Protein AF-A0A7W3NS45-F1 (afdb_monomer)

Organism: Streptomyces murinus (NCBI:txid33900)

Secondary structure (DSSP, 8-state):
--TT-PPPEEEETTEEEEEE-SSHHHHHHHHHHTT-TTS--------HHHHHHHHHHHH-S-EEEEESTTTT-EEE---BTTB-GGG-----S-TT---

Structure (mmCIF, N/CA/C/O backbone):
data_AF-A0A7W3NS45-F1
#
_entry.id   AF-A0A7W3NS45-F1
#
loop_
_atom_site.group_PDB
_atom_site.id
_atom_site.type_symbol
_atom_site.label_atom_id
_atom_site.label_alt_id
_atom_site.label_comp_id
_atom_site.label_asym_id
_atom_site.label_entity_id
_atom_site.label_seq_id
_atom_site.pdbx_PDB_ins_code
_atom_site.Cartn_x
_atom_site.Cartn_y
_atom_site.Cartn_z
_atom_site.occupancy
_atom_site.B_iso_or_equiv
_atom_site.auth_seq_id
_atom_site.auth_comp_id
_atom_site.auth_asym_id
_atom_site.auth_atom_id
_atom_site.pdbx_PDB_model_num
ATOM 1 N N . MET A 1 1 ? 10.982 -21.450 8.183 1.00 47.12 1 MET A N 1
ATOM 2 C CA . MET A 1 1 ? 9.986 -20.381 8.022 1.00 47.12 1 MET A CA 1
ATOM 3 C C . MET A 1 1 ? 8.740 -20.912 8.668 1.00 47.12 1 MET A C 1
ATOM 5 O O . MET A 1 1 ? 8.160 -21.850 8.135 1.00 47.12 1 MET A O 1
ATOM 9 N N . ASP A 1 2 ? 8.446 -20.430 9.866 1.00 40.19 2 ASP A N 1
ATOM 10 C CA . ASP A 1 2 ? 7.176 -20.708 10.515 1.00 40.19 2 ASP A CA 1
ATOM 11 C C . ASP A 1 2 ? 6.058 -20.100 9.665 1.00 40.19 2 ASP A C 1
ATOM 13 O O . ASP A 1 2 ? 6.215 -19.035 9.067 1.00 40.19 2 ASP A O 1
ATOM 17 N N . GLU A 1 3 ? 4.925 -20.786 9.597 1.00 42.50 3 GLU A N 1
ATOM 18 C CA . GLU A 1 3 ? 3.762 -20.463 8.755 1.00 42.50 3 GLU A CA 1
ATOM 19 C C . GLU A 1 3 ? 3.072 -19.126 9.134 1.00 42.50 3 GLU A C 1
ATOM 21 O O . GLU A 1 3 ? 2.055 -18.748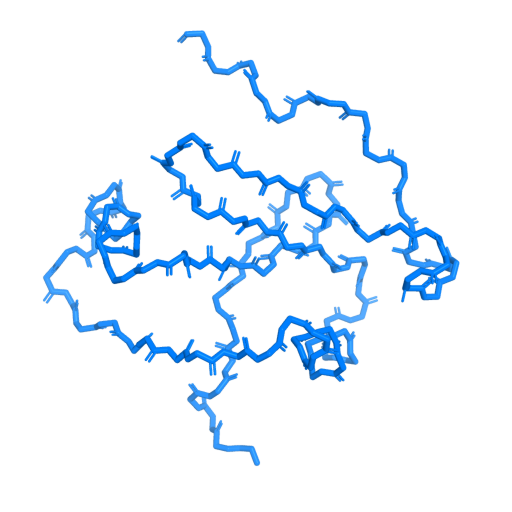 8.561 1.00 42.50 3 GLU A O 1
ATOM 26 N N . HIS A 1 4 ? 3.665 -18.378 10.074 1.00 48.66 4 HIS A N 1
ATOM 27 C CA . HIS A 1 4 ? 3.235 -17.080 10.595 1.00 48.66 4 HIS A CA 1
ATOM 28 C C . HIS A 1 4 ? 4.029 -15.870 10.054 1.00 48.66 4 HIS A C 1
ATOM 30 O O . HIS A 1 4 ? 3.675 -14.742 10.383 1.00 48.66 4 HIS A O 1
ATOM 36 N N . ASP A 1 5 ? 5.061 -16.070 9.224 1.00 63.06 5 ASP A N 1
ATOM 37 C CA . ASP A 1 5 ? 5.920 -14.991 8.683 1.00 63.06 5 ASP A CA 1
ATOM 38 C C . ASP A 1 5 ? 5.512 -14.517 7.270 1.00 63.06 5 ASP A C 1
ATOM 40 O O . ASP A 1 5 ? 6.296 -13.884 6.561 1.00 63.06 5 ASP A O 1
ATOM 44 N N . VAL A 1 6 ? 4.295 -14.834 6.813 1.00 70.12 6 VAL A N 1
ATOM 45 C CA . VAL A 1 6 ? 3.828 -14.381 5.495 1.00 70.12 6 VAL A CA 1
ATOM 46 C C . VAL A 1 6 ? 3.368 -12.919 5.568 1.00 70.12 6 VAL A C 1
ATOM 48 O O . VAL A 1 6 ? 2.470 -12.601 6.353 1.00 70.12 6 VAL A O 1
ATOM 51 N N . PRO A 1 7 ? 3.952 -12.003 4.770 1.00 80.31 7 PRO A N 1
ATOM 52 C CA . PRO A 1 7 ? 3.521 -10.614 4.763 1.00 80.31 7 PRO A CA 1
ATOM 53 C C . PRO A 1 7 ? 2.059 -10.489 4.337 1.00 80.31 7 PRO A C 1
ATOM 55 O O . PRO A 1 7 ? 1.578 -11.221 3.467 1.00 80.31 7 PRO A O 1
ATOM 58 N N . LEU A 1 8 ? 1.360 -9.513 4.913 1.00 87.50 8 LEU A N 1
ATOM 59 C CA . LEU A 1 8 ? 0.040 -9.136 4.432 1.00 87.50 8 LEU A CA 1
ATOM 60 C C . LEU A 1 8 ?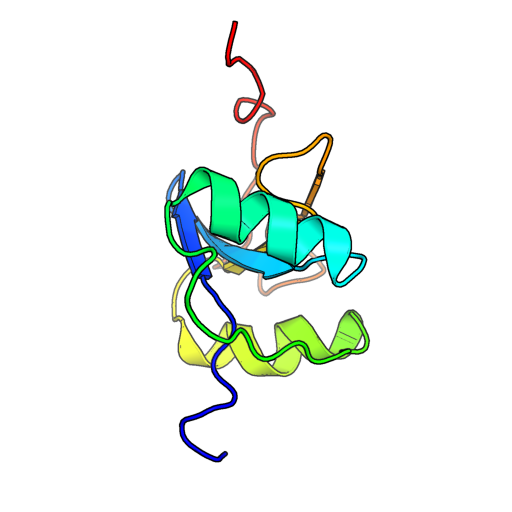 0.163 -8.614 2.998 1.00 87.50 8 LEU A C 1
ATOM 62 O O . LEU A 1 8 ? 0.971 -7.724 2.729 1.00 87.50 8 LEU A O 1
ATOM 66 N N . THR A 1 9 ? -0.636 -9.166 2.089 1.00 87.94 9 THR A N 1
ATOM 67 C CA . THR A 1 9 ? -0.586 -8.828 0.665 1.00 87.94 9 THR A CA 1
ATOM 68 C C . THR A 1 9 ? -1.969 -8.531 0.095 1.00 87.94 9 THR A C 1
ATOM 70 O O . THR A 1 9 ? -2.989 -8.945 0.652 1.00 87.94 9 THR A O 1
ATOM 73 N N 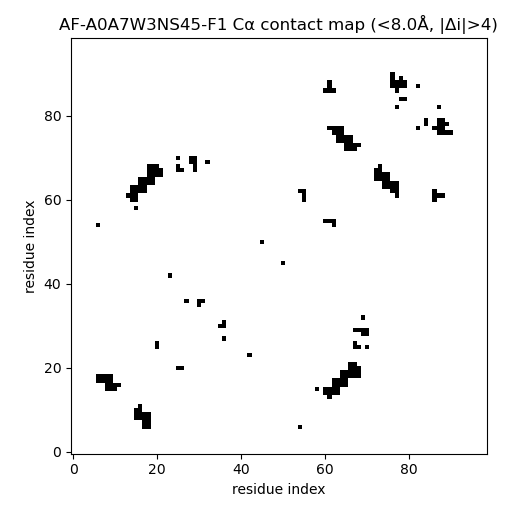. GLY A 1 10 ? -2.006 -7.809 -1.025 1.00 88.25 10 GLY A N 1
ATOM 74 C CA . GLY A 1 10 ? -3.206 -7.631 -1.838 1.00 88.25 10 GLY A CA 1
ATOM 75 C C . GLY A 1 10 ? -2.873 -7.387 -3.306 1.00 88.25 10 GLY A C 1
ATOM 76 O O . GLY A 1 10 ? -1.874 -6.747 -3.623 1.00 88.25 10 GLY A O 1
ATOM 77 N N . ASP A 1 11 ? -3.714 -7.884 -4.209 1.00 87.31 11 ASP A N 1
ATOM 78 C CA . ASP A 1 11 ? -3.517 -7.734 -5.651 1.00 87.31 11 ASP A CA 1
ATOM 79 C C . ASP A 1 11 ? -4.205 -6.474 -6.183 1.00 87.31 11 ASP A C 1
ATOM 81 O O . ASP A 1 11 ? -5.404 -6.264 -5.983 1.00 87.31 11 ASP A O 1
ATOM 85 N N . TYR A 1 12 ? -3.455 -5.640 -6.904 1.00 85.75 12 TYR A N 1
ATOM 86 C CA . TYR A 1 12 ? -4.004 -4.482 -7.605 1.00 85.75 12 TYR A CA 1
ATOM 87 C C . TYR A 1 12 ? -3.168 -4.1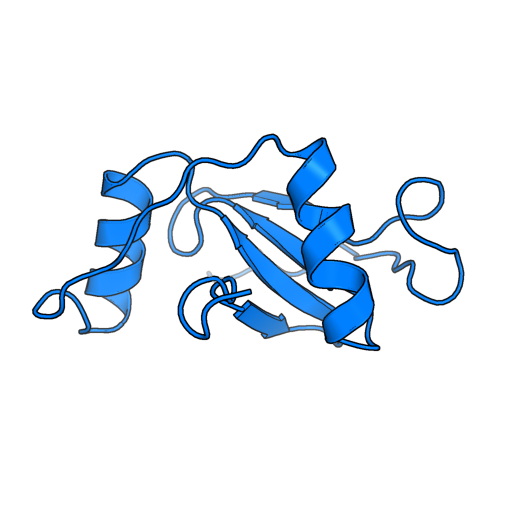24 -8.836 1.00 85.75 12 TYR A C 1
ATOM 89 O O . TYR A 1 12 ? -1.939 -4.112 -8.782 1.00 85.75 12 TYR A O 1
ATOM 97 N N . GLY A 1 13 ? -3.831 -3.825 -9.958 1.00 83.56 13 GLY A N 1
ATOM 98 C CA . GLY A 1 13 ? -3.151 -3.431 -11.198 1.00 83.56 13 GLY A CA 1
ATOM 99 C C . GLY A 1 13 ? -2.241 -4.516 -11.792 1.00 83.56 13 GLY A C 1
ATOM 100 O O . GLY A 1 13 ? -1.286 -4.192 -12.486 1.00 83.56 13 GLY A O 1
ATOM 101 N N . GLY A 1 14 ? -2.496 -5.797 -11.492 1.00 82.75 14 GLY A N 1
ATOM 102 C CA . GLY A 1 14 ? -1.643 -6.918 -11.916 1.00 82.75 14 GLY A CA 1
ATOM 103 C C . GLY A 1 14 ? -0.352 -7.083 -11.103 1.00 82.75 14 GLY A C 1
ATOM 104 O O . GLY A 1 14 ? 0.501 -7.886 -11.477 1.00 82.75 14 GLY A O 1
ATOM 105 N N . VAL A 1 15 ? -0.214 -6.340 -10.002 1.00 83.31 15 VAL A N 1
ATOM 106 C CA . VAL A 1 15 ? 0.915 -6.396 -9.068 1.00 83.31 15 VAL A CA 1
ATOM 107 C C . VAL A 1 15 ? 0.413 -6.929 -7.728 1.00 83.31 15 VAL A C 1
ATOM 109 O O . VAL A 1 15 ? -0.636 -6.502 -7.240 1.00 83.31 15 VAL A O 1
ATOM 112 N N . CYS A 1 16 ? 1.175 -7.837 -7.123 1.00 86.81 16 CYS A N 1
ATOM 113 C CA . CYS A 1 16 ? 0.981 -8.222 -5.731 1.00 86.81 16 CYS A CA 1
ATOM 114 C C . CYS A 1 16 ? 1.661 -7.181 -4.835 1.00 86.81 16 CYS A C 1
ATOM 116 O O . CYS A 1 16 ? 2.855 -6.911 -4.971 1.00 86.81 16 CYS A O 1
ATOM 118 N N . TRP A 1 17 ? 0.909 -6.562 -3.935 1.00 87.75 17 TRP A N 1
ATOM 119 C CA . TRP A 1 17 ? 1.403 -5.511 -3.054 1.00 87.75 17 TRP A CA 1
ATOM 120 C C . TRP A 1 17 ? 1.602 -6.048 -1.651 1.00 87.75 17 TRP A C 1
ATOM 122 O O . TRP A 1 17 ? 0.640 -6.456 -1.008 1.00 87.75 17 TRP A O 1
ATOM 132 N N . ILE A 1 18 ? 2.832 -5.988 -1.151 1.00 88.00 18 ILE A N 1
ATOM 133 C CA . ILE A 1 18 ? 3.130 -6.193 0.264 1.00 88.00 18 ILE A CA 1
ATOM 134 C C . ILE A 1 18 ? 2.707 -4.942 1.019 1.00 88.00 18 ILE A C 1
ATOM 136 O O . ILE A 1 18 ? 3.180 -3.841 0.725 1.00 88.00 18 ILE A O 1
ATOM 140 N N . PHE A 1 19 ? 1.836 -5.107 2.005 1.00 90.12 19 PHE A N 1
ATOM 141 C CA . PHE A 1 19 ? 1.403 -4.007 2.850 1.00 90.12 19 PHE A CA 1
ATOM 142 C C . PHE A 1 19 ? 2.420 -3.803 3.966 1.00 90.12 19 PHE A C 1
ATOM 144 O O . PHE A 1 19 ? 2.609 -4.658 4.832 1.00 90.12 19 PHE A O 1
ATOM 151 N N . ALA A 1 20 ? 3.085 -2.655 3.920 1.00 90.94 20 ALA A N 1
ATOM 152 C CA . ALA A 1 20 ? 3.974 -2.190 4.965 1.00 90.94 20 ALA A CA 1
ATOM 153 C C . ALA A 1 20 ? 3.284 -1.080 5.756 1.00 90.94 20 ALA A C 1
ATOM 155 O O . ALA A 1 20 ? 2.521 -0.283 5.209 1.00 90.94 20 ALA A O 1
ATOM 156 N N . PHE A 1 21 ? 3.594 -1.008 7.043 1.00 91.50 21 PHE A N 1
ATOM 157 C CA . PHE A 1 21 ? 3.107 0.043 7.922 1.00 91.50 21 PHE A CA 1
ATOM 158 C C . PHE A 1 21 ? 4.304 0.686 8.604 1.00 91.50 21 PHE A C 1
ATOM 160 O O . PHE A 1 21 ? 5.233 -0.012 9.010 1.00 91.50 21 PHE A O 1
ATOM 167 N N . SER A 1 22 ? 4.308 2.012 8.670 1.00 90.94 22 SER A N 1
ATOM 168 C CA . SER A 1 22 ? 5.372 2.784 9.313 1.00 90.94 22 SER A CA 1
ATOM 169 C C . SER A 1 22 ? 5.379 2.573 10.829 1.00 90.94 22 SER A C 1
ATOM 171 O O . SER A 1 22 ? 6.442 2.503 11.453 1.00 90.94 22 SER A O 1
ATOM 173 N N . ASP A 1 23 ? 4.192 2.408 11.408 1.00 91.06 23 ASP A N 1
ATOM 174 C CA . ASP A 1 23 ? 3.979 2.128 12.818 1.00 91.06 23 ASP A CA 1
ATOM 175 C C . ASP A 1 23 ? 2.687 1.323 13.071 1.00 91.06 23 ASP A C 1
ATOM 177 O O . ASP A 1 23 ? 1.870 1.067 12.181 1.00 91.06 23 ASP A O 1
ATOM 181 N N . GLU A 1 24 ? 2.499 0.918 14.326 1.00 92.00 24 GLU A N 1
ATOM 182 C CA . GLU A 1 24 ? 1.336 0.152 14.789 1.00 92.00 24 GLU A CA 1
ATOM 183 C C . GLU A 1 24 ? 0.020 0.939 14.658 1.00 92.00 24 GLU A C 1
ATOM 185 O O . GLU A 1 24 ? -1.042 0.345 14.483 1.00 92.00 24 GLU A O 1
ATOM 190 N N . THR A 1 25 ? 0.066 2.276 14.696 1.00 92.25 25 THR A N 1
ATOM 191 C CA . THR A 1 25 ? -1.121 3.128 14.527 1.00 92.25 25 THR A CA 1
ATOM 192 C C . THR A 1 25 ? -1.597 3.110 13.077 1.00 92.25 25 THR A C 1
ATOM 194 O O . THR A 1 25 ? -2.804 3.079 12.830 1.00 92.25 25 THR A O 1
ATOM 197 N N . ALA A 1 26 ? -0.678 3.105 12.108 1.00 92.88 26 ALA A N 1
ATOM 198 C CA . ALA A 1 26 ? -1.011 2.934 10.698 1.00 92.88 26 ALA A CA 1
ATOM 199 C C . ALA A 1 26 ? -1.666 1.565 10.436 1.00 92.88 26 ALA A C 1
ATOM 201 O O . ALA A 1 26 ? -2.726 1.511 9.805 1.00 92.88 26 ALA A O 1
ATOM 202 N N . LEU A 1 27 ? -1.119 0.486 11.010 1.00 92.38 27 LEU A N 1
ATOM 203 C CA . LEU A 1 27 ? -1.719 -0.854 10.948 1.00 92.38 27 LEU A CA 1
ATOM 204 C C . LEU A 1 27 ? -3.110 -0.901 11.599 1.00 92.38 27 LEU A C 1
ATOM 206 O O . LEU A 1 27 ? -4.052 -1.427 11.008 1.00 92.38 27 LEU A O 1
ATOM 210 N N . ALA A 1 28 ? -3.273 -0.318 12.789 1.00 92.06 28 ALA A N 1
ATOM 211 C CA . ALA A 1 28 ? -4.564 -0.273 13.474 1.00 92.06 28 ALA A CA 1
ATOM 212 C C . ALA A 1 28 ? -5.620 0.472 12.644 1.00 92.06 28 ALA A C 1
ATOM 214 O O . ALA A 1 28 ? -6.770 0.043 12.554 1.00 92.06 28 ALA A O 1
ATOM 215 N N . ARG A 1 29 ? -5.227 1.567 11.983 1.00 91.44 29 ARG A N 1
ATOM 216 C CA . ARG A 1 29 ? -6.116 2.341 11.110 1.00 91.44 29 ARG A CA 1
ATOM 217 C C . ARG A 1 29 ? -6.566 1.514 9.897 1.00 91.44 29 ARG A C 1
ATOM 219 O O . ARG A 1 29 ? -7.754 1.520 9.576 1.00 91.44 29 ARG A O 1
ATOM 226 N N . TYR A 1 30 ? -5.656 0.747 9.295 1.00 92.31 30 TYR A N 1
ATOM 227 C CA . TYR A 1 30 ? -5.981 -0.224 8.245 1.00 92.31 30 TYR A CA 1
ATOM 228 C C . TYR A 1 30 ? -6.942 -1.322 8.739 1.00 92.31 30 TYR A C 1
ATOM 230 O O . TYR A 1 30 ? -7.949 -1.600 8.087 1.00 92.31 30 TYR A O 1
ATOM 238 N N . ALA A 1 31 ? -6.682 -1.911 9.910 1.00 92.38 31 ALA A N 1
ATOM 239 C CA . ALA A 1 31 ? -7.526 -2.954 10.492 1.00 92.38 31 ALA A CA 1
ATOM 240 C C . ALA A 1 31 ? -8.953 -2.456 10.778 1.00 92.38 31 ALA A C 1
ATOM 242 O O . ALA A 1 31 ? -9.930 -3.119 10.427 1.00 92.38 31 ALA A O 1
ATOM 243 N N . LEU A 1 32 ? -9.085 -1.255 11.350 1.00 92.88 32 LEU A N 1
ATOM 244 C CA . LEU A 1 32 ? -10.379 -0.627 11.624 1.00 92.88 32 LEU A CA 1
ATOM 245 C C . LEU A 1 32 ? -11.174 -0.362 10.344 1.00 92.88 32 LEU A C 1
ATOM 247 O O . LEU A 1 32 ? -12.369 -0.651 10.304 1.00 92.88 32 LEU A O 1
ATOM 251 N N . ALA A 1 33 ? -10.521 0.122 9.283 1.00 90.56 33 ALA A N 1
ATOM 252 C CA . ALA A 1 33 ? -11.171 0.357 7.993 1.00 90.56 33 ALA A CA 1
ATOM 253 C C . ALA A 1 33 ? -11.758 -0.928 7.375 1.00 90.56 33 ALA A C 1
ATOM 255 O O . ALA A 1 33 ? -12.705 -0.861 6.594 1.00 90.56 33 ALA A O 1
ATOM 256 N N . ARG A 1 34 ? -11.228 -2.099 7.751 1.00 87.31 34 ARG A N 1
ATOM 257 C CA . ARG A 1 34 ? -11.710 -3.420 7.320 1.00 87.31 34 ARG A CA 1
ATOM 258 C C . ARG A 1 34 ? -12.741 -4.052 8.255 1.00 87.31 34 ARG A C 1
ATOM 260 O O . ARG A 1 34 ? -13.220 -5.143 7.963 1.00 87.31 34 ARG A O 1
ATOM 267 N N . GLY A 1 35 ? -13.071 -3.407 9.374 1.00 92.44 35 GLY A N 1
ATOM 268 C CA . GLY A 1 35 ? -13.889 -4.020 10.424 1.00 92.44 35 GLY A CA 1
ATOM 269 C C . GLY A 1 35 ? -13.165 -5.147 11.171 1.00 92.44 35 GLY A C 1
ATOM 270 O O . GLY A 1 35 ? -13.804 -5.991 11.785 1.00 92.44 35 GLY A O 1
ATOM 271 N N . GLU A 1 36 ? -11.833 -5.168 11.122 1.00 92.06 36 GLU A N 1
ATOM 272 C CA . GLU A 1 36 ? -10.971 -6.187 11.728 1.00 92.06 36 GLU A CA 1
ATOM 273 C C . GLU A 1 36 ? -10.209 -5.636 12.950 1.00 92.06 36 GLU A C 1
ATOM 275 O O . GLU A 1 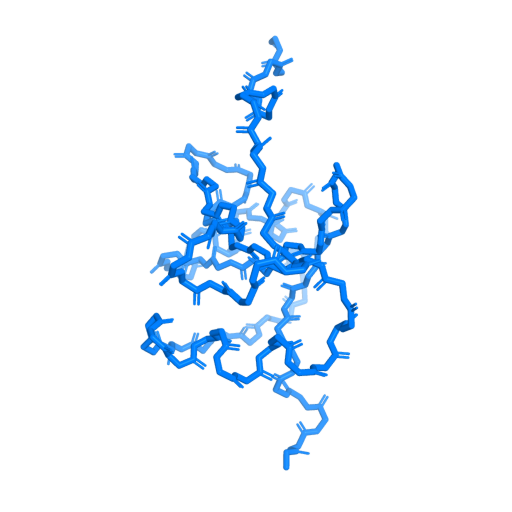36 ? -9.108 -6.084 13.268 1.00 92.06 36 GLU A O 1
ATOM 280 N N . GLY A 1 37 ? -10.775 -4.633 13.628 1.00 88.38 37 GLY A N 1
ATOM 281 C CA . GLY A 1 37 ? -10.169 -4.013 14.812 1.00 88.38 37 GLY A CA 1
ATOM 282 C C . GLY A 1 37 ? -10.182 -4.894 16.065 1.00 88.38 37 GLY A C 1
ATOM 283 O O . GLY A 1 37 ? -9.373 -4.680 16.959 1.00 88.38 37 GLY A O 1
ATOM 284 N N . ASP A 1 38 ? -11.068 -5.892 16.115 1.00 89.56 38 ASP A N 1
ATOM 285 C CA . ASP A 1 38 ? -11.252 -6.758 17.289 1.00 89.56 38 ASP A CA 1
ATOM 286 C C . ASP A 1 38 ? -10.299 -7.967 17.317 1.00 89.56 38 ASP A C 1
ATOM 288 O O . ASP A 1 38 ? -10.253 -8.698 18.308 1.00 89.56 38 ASP A O 1
ATOM 292 N N . ARG A 1 39 ? -9.540 -8.208 16.237 1.00 88.81 39 ARG A N 1
ATOM 293 C CA . ARG A 1 39 ? -8.521 -9.269 16.183 1.00 88.81 39 ARG A CA 1
ATOM 294 C C . ARG A 1 39 ? -7.138 -8.724 16.507 1.00 88.81 39 ARG A C 1
ATOM 296 O O . ARG A 1 39 ? -6.812 -7.577 16.212 1.00 88.81 39 ARG A O 1
ATOM 303 N N . GLU A 1 40 ? -6.292 -9.597 17.034 1.00 86.25 40 GLU A N 1
ATOM 304 C CA . GLU A 1 40 ? -4.874 -9.304 17.192 1.00 86.25 40 GLU A CA 1
ATOM 305 C C . GLU A 1 40 ? -4.168 -9.300 15.824 1.00 86.25 40 GLU A C 1
ATOM 307 O O . GLU A 1 40 ? -4.448 -10.124 14.942 1.00 86.25 40 GLU A O 1
ATOM 312 N N . TRP A 1 41 ? -3.251 -8.350 15.644 1.00 89.25 41 TRP A N 1
ATOM 313 C CA . TRP A 1 41 ? -2.407 -8.235 14.461 1.00 89.25 41 TRP A CA 1
ATOM 314 C C . TRP A 1 41 ? -0.942 -8.282 14.880 1.00 89.25 41 TRP A C 1
ATOM 316 O O . TRP A 1 41 ? -0.494 -7.467 15.684 1.00 89.25 41 TRP A O 1
ATOM 326 N N . ALA A 1 42 ? -0.184 -9.217 14.310 1.00 86.50 42 ALA A N 1
ATOM 327 C CA . ALA A 1 42 ? 1.257 -9.253 14.497 1.00 86.50 42 ALA A CA 1
ATOM 328 C C . ALA A 1 42 ? 1.910 -8.100 13.721 1.00 86.50 42 ALA A C 1
ATOM 330 O O . ALA A 1 42 ? 1.667 -7.935 12.525 1.00 86.50 42 ALA A O 1
ATOM 331 N N . TYR A 1 43 ? 2.758 -7.327 14.399 1.00 84.62 43 TYR A N 1
ATOM 332 C CA . TYR A 1 43 ? 3.581 -6.295 13.780 1.00 84.62 43 TYR A CA 1
ATOM 333 C C . TYR A 1 43 ? 5.055 -6.668 13.900 1.00 84.62 43 TYR A C 1
ATOM 335 O O . TYR A 1 43 ? 5.583 -6.877 14.994 1.00 84.62 43 TYR A O 1
ATOM 343 N N . GLN A 1 44 ? 5.730 -6.748 12.758 1.00 83.00 44 GLN A N 1
ATOM 344 C CA . GLN A 1 44 ? 7.153 -7.043 12.685 1.00 83.00 44 GLN A CA 1
ATOM 345 C C . GLN A 1 44 ? 7.878 -5.933 11.936 1.00 83.00 44 GLN A C 1
ATOM 347 O O . GLN A 1 44 ? 7.405 -5.421 10.924 1.00 83.00 44 GLN A O 1
ATOM 352 N N . ARG A 1 45 ? 9.078 -5.596 12.411 1.00 81.88 45 ARG A N 1
ATOM 353 C CA . ARG A 1 45 ? 9.938 -4.599 11.774 1.00 81.88 45 ARG A CA 1
ATOM 354 C C . ARG A 1 45 ? 10.989 -5.285 10.921 1.00 81.88 45 ARG A C 1
ATOM 356 O O . ARG A 1 45 ? 11.796 -6.060 11.427 1.00 81.88 45 ARG A O 1
ATOM 363 N N . TRP A 1 46 ? 10.993 -4.945 9.640 1.00 76.56 46 TRP A N 1
ATOM 364 C CA . TRP A 1 46 ? 11.914 -5.481 8.648 1.00 76.56 46 TRP A CA 1
ATOM 365 C C . TRP A 1 46 ? 12.806 -4.359 8.111 1.00 76.56 46 TRP A C 1
ATOM 367 O O . TRP A 1 46 ? 12.362 -3.225 7.932 1.00 76.56 46 TRP A O 1
ATOM 377 N N . LEU A 1 47 ? 14.076 -4.663 7.830 1.00 73.88 47 LEU A N 1
ATOM 378 C CA . LEU A 1 47 ? 14.915 -3.763 7.035 1.00 73.88 47 LEU A CA 1
ATOM 379 C C . LEU A 1 47 ? 14.409 -3.803 5.591 1.00 73.88 47 LEU A C 1
ATOM 381 O O . LEU A 1 47 ? 14.329 -4.887 5.019 1.00 73.88 47 LEU A O 1
ATOM 385 N N . GLY A 1 48 ? 14.116 -2.647 4.987 1.00 69.69 48 GLY A N 1
ATOM 386 C CA . GLY A 1 48 ? 13.486 -2.574 3.658 1.00 69.69 48 GLY A CA 1
ATOM 387 C C . GLY A 1 48 ? 14.194 -3.401 2.575 1.00 69.69 48 GLY A C 1
ATOM 388 O O . GLY A 1 48 ? 13.535 -4.076 1.793 1.00 69.69 48 GLY A O 1
ATOM 389 N N . ALA A 1 49 ? 15.532 -3.457 2.600 1.00 66.56 49 ALA A N 1
ATOM 390 C CA . ALA A 1 49 ? 16.319 -4.274 1.669 1.00 66.56 49 ALA A CA 1
ATOM 391 C C . ALA A 1 49 ? 16.036 -5.788 1.770 1.00 66.56 49 ALA A C 1
ATOM 393 O O . ALA A 1 49 ? 16.204 -6.507 0.795 1.00 66.56 49 ALA A O 1
ATOM 394 N N . ARG A 1 50 ? 15.602 -6.279 2.936 1.00 65.56 50 ARG A N 1
ATOM 395 C CA . ARG A 1 50 ? 15.323 -7.702 3.191 1.00 65.56 50 ARG A CA 1
ATOM 396 C C . ARG A 1 50 ? 13.885 -8.107 2.905 1.00 65.56 50 ARG A C 1
ATOM 398 O O . ARG A 1 50 ? 13.611 -9.297 2.798 1.00 65.56 50 ARG A O 1
ATOM 405 N N . LEU A 1 51 ? 12.982 -7.139 2.770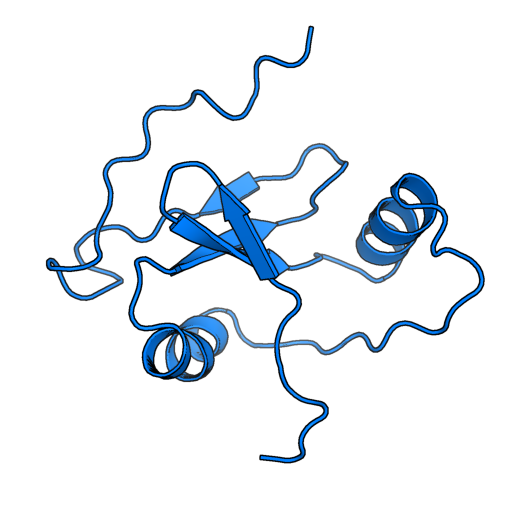 1.00 67.94 51 LEU A N 1
ATOM 406 C CA . LEU A 1 51 ? 11.573 -7.408 2.500 1.00 67.94 51 LEU A CA 1
ATOM 407 C C . LEU A 1 51 ? 11.392 -8.068 1.124 1.00 67.94 51 LEU A C 1
ATOM 409 O O . LEU A 1 51 ? 10.701 -9.077 0.999 1.00 67.94 51 LEU A O 1
ATOM 413 N N . LEU A 1 52 ? 12.073 -7.538 0.105 1.00 62.69 52 LEU A N 1
ATOM 414 C CA . LEU A 1 52 ? 12.004 -8.068 -1.258 1.00 62.69 52 LEU A CA 1
ATOM 415 C C . LEU A 1 52 ? 12.729 -9.414 -1.397 1.00 62.69 52 LEU A C 1
ATOM 417 O O . LEU A 1 52 ? 12.218 -10.302 -2.076 1.00 62.69 52 LEU A O 1
ATOM 421 N N . ASP A 1 53 ? 13.858 -9.599 -0.704 1.00 61.66 53 ASP A N 1
ATOM 422 C CA . ASP A 1 53 ? 14.621 -10.858 -0.711 1.00 61.66 53 ASP A CA 1
ATOM 423 C C . ASP A 1 53 ? 13.771 -12.068 -0.274 1.00 61.66 53 ASP A C 1
ATOM 425 O O . ASP A 1 53 ? 13.945 -13.169 -0.798 1.00 61.66 53 ASP A O 1
ATOM 429 N N . ALA A 1 54 ? 12.854 -11.873 0.681 1.00 58.28 54 ALA A N 1
ATOM 430 C CA . ALA A 1 54 ? 12.016 -12.939 1.229 1.00 58.28 54 ALA A CA 1
ATOM 431 C C . ALA A 1 54 ? 10.695 -13.129 0.465 1.00 58.28 54 ALA A C 1
ATOM 433 O O . ALA A 1 54 ? 10.250 -14.261 0.276 1.00 58.28 54 ALA A O 1
ATOM 434 N N . ALA A 1 55 ? 10.067 -12.039 0.017 1.00 59.25 55 ALA A N 1
ATOM 435 C CA . ALA A 1 55 ? 8.719 -12.084 -0.543 1.00 59.25 55 ALA A CA 1
ATOM 436 C C . ALA A 1 55 ? 8.688 -12.345 -2.060 1.00 59.25 55 ALA A C 1
ATOM 438 O O . ALA A 1 55 ? 7.809 -13.053 -2.548 1.00 59.25 55 ALA A O 1
ATOM 439 N N . VAL A 1 56 ? 9.656 -11.827 -2.823 1.00 57.88 56 VAL A N 1
ATOM 440 C CA . VAL A 1 56 ? 9.676 -11.951 -4.295 1.00 57.88 56 VAL A CA 1
ATOM 441 C C . VAL A 1 56 ? 9.748 -13.410 -4.785 1.00 57.88 56 VAL A C 1
ATOM 443 O O . VAL A 1 56 ? 9.037 -13.740 -5.738 1.00 57.88 56 VAL A O 1
ATOM 446 N N . PRO A 1 57 ? 10.534 -14.319 -4.170 1.00 55.81 57 PRO A N 1
ATOM 447 C CA . PRO A 1 57 ? 10.602 -15.709 -4.627 1.00 55.81 57 PRO A CA 1
ATOM 448 C C . PRO A 1 57 ? 9.285 -16.482 -4.479 1.00 55.81 57 PRO A C 1
ATOM 450 O O . PRO A 1 57 ? 9.049 -17.417 -5.241 1.00 55.81 57 PRO A O 1
ATOM 453 N N . ALA A 1 58 ? 8.434 -16.110 -3.517 1.00 56.72 58 ALA A N 1
ATOM 454 C CA . ALA A 1 58 ? 7.226 -16.859 -3.174 1.00 56.72 58 ALA A CA 1
ATOM 455 C C . ALA A 1 58 ? 6.025 -16.548 -4.084 1.00 56.72 58 ALA A C 1
ATOM 457 O O . ALA A 1 58 ? 5.146 -17.389 -4.247 1.00 56.72 58 ALA A O 1
ATOM 458 N N . VAL A 1 59 ? 5.982 -15.351 -4.678 1.00 58.25 59 VAL A N 1
ATOM 459 C CA . VAL A 1 59 ? 4.755 -14.813 -5.292 1.00 58.25 59 VAL A CA 1
ATOM 460 C C . VAL A 1 59 ? 4.682 -15.070 -6.804 1.00 58.25 59 VAL A C 1
ATOM 462 O O . VAL A 1 59 ? 3.598 -15.086 -7.376 1.00 58.25 59 VAL A O 1
ATOM 465 N N . GLY A 1 60 ? 5.813 -15.299 -7.483 1.00 59.69 60 GLY A N 1
ATOM 466 C CA . GLY A 1 60 ? 5.849 -15.621 -8.923 1.00 59.69 60 GLY A CA 1
ATOM 467 C C . GLY A 1 60 ? 5.361 -14.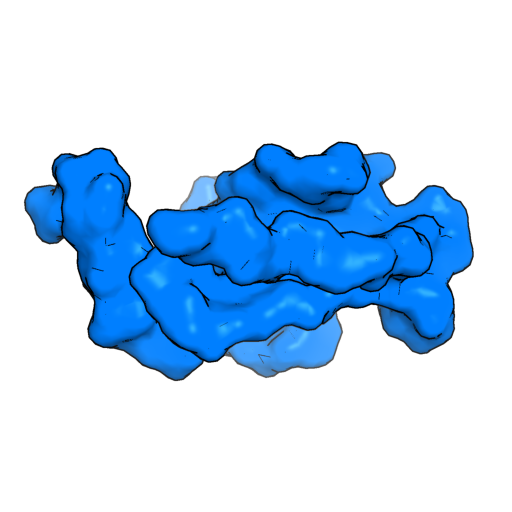509 -9.873 1.00 59.69 60 GLY A C 1
ATOM 468 O O . GLY A 1 60 ? 5.516 -14.643 -11.086 1.00 59.69 60 GLY A O 1
ATOM 469 N N . ALA A 1 61 ? 4.836 -13.407 -9.335 1.00 66.00 61 ALA A N 1
ATOM 470 C CA . ALA A 1 61 ? 4.319 -12.230 -10.025 1.00 66.00 61 ALA A CA 1
ATOM 471 C C . ALA A 1 61 ? 5.124 -10.966 -9.641 1.00 66.00 61 ALA A C 1
ATOM 473 O O . ALA A 1 61 ? 5.882 -11.001 -8.665 1.00 66.00 61 ALA A O 1
ATOM 474 N N . PRO A 1 62 ? 4.983 -9.847 -10.382 1.00 74.88 62 PRO A N 1
ATOM 475 C CA . PRO A 1 62 ? 5.481 -8.541 -9.952 1.00 74.88 62 PRO A CA 1
ATOM 476 C C . PRO A 1 62 ? 5.031 -8.218 -8.526 1.00 74.88 62 PRO A C 1
ATOM 478 O O . PRO A 1 62 ? 3.835 -8.246 -8.239 1.00 74.88 62 PRO A O 1
ATOM 481 N N . CYS A 1 63 ? 5.989 -7.934 -7.640 1.00 82.44 63 CYS A N 1
ATOM 482 C CA . CYS A 1 63 ? 5.729 -7.685 -6.225 1.00 82.44 63 CYS A CA 1
ATOM 483 C C . CYS A 1 63 ? 6.220 -6.289 -5.811 1.00 82.44 63 CYS A C 1
ATOM 485 O O . CYS A 1 63 ? 7.417 -6.006 -5.898 1.00 82.44 63 CYS A O 1
ATOM 487 N N . GLY A 1 64 ? 5.291 -5.413 -5.423 1.00 86.25 64 GLY A N 1
ATOM 488 C CA . GLY A 1 64 ? 5.548 -4.043 -4.966 1.00 86.25 64 GLY A CA 1
ATOM 489 C C . GLY A 1 64 ? 5.296 -3.872 -3.471 1.00 86.25 64 GLY A C 1
ATOM 490 O O . GLY A 1 64 ? 4.792 -4.776 -2.808 1.00 86.25 64 GLY A O 1
ATOM 491 N N . VAL A 1 65 ? 5.610 -2.694 -2.930 1.00 88.12 65 VAL A N 1
ATOM 492 C CA . VAL A 1 65 ? 5.304 -2.345 -1.532 1.00 88.12 65 VAL A CA 1
ATOM 493 C C . VAL A 1 65 ? 4.299 -1.203 -1.495 1.00 88.12 65 VAL A C 1
ATOM 495 O O . VAL A 1 65 ? 4.523 -0.160 -2.104 1.00 88.12 65 VAL A O 1
ATOM 498 N N . ALA A 1 66 ? 3.201 -1.390 -0.767 1.00 91.56 66 ALA A N 1
ATOM 499 C CA . ALA A 1 66 ? 2.248 -0.336 -0.451 1.00 91.56 66 ALA A CA 1
ATOM 500 C C . ALA A 1 66 ? 2.409 0.042 1.025 1.00 91.56 66 ALA A C 1
ATOM 502 O O . ALA A 1 66 ? 2.134 -0.763 1.914 1.00 91.56 66 ALA A O 1
ATOM 503 N N . LEU A 1 67 ? 2.903 1.250 1.280 1.00 91.62 67 LEU A N 1
ATOM 504 C CA . LEU A 1 67 ? 3.147 1.770 2.621 1.00 91.62 67 LEU A CA 1
ATOM 505 C C . LEU A 1 67 ? 1.923 2.535 3.123 1.00 91.62 67 LEU A C 1
ATOM 507 O O . LEU A 1 67 ? 1.416 3.392 2.405 1.00 91.62 67 LEU A O 1
ATOM 511 N N . ASP A 1 68 ? 1.505 2.265 4.360 1.00 92.19 68 ASP A N 1
ATOM 512 C CA . ASP A 1 68 ? 0.433 2.971 5.075 1.00 92.19 68 ASP A CA 1
ATOM 513 C C . ASP A 1 68 ? -0.898 3.002 4.300 1.00 92.19 68 ASP A C 1
ATOM 515 O O . ASP A 1 68 ? -1.548 4.040 4.134 1.00 92.19 68 ASP A O 1
ATOM 519 N N . VAL A 1 69 ? -1.314 1.822 3.824 1.00 89.88 69 VAL A N 1
ATOM 520 C CA . VAL A 1 69 ? -2.593 1.615 3.125 1.00 89.88 69 VAL A CA 1
ATOM 521 C C . VAL A 1 69 ? -3.764 2.085 3.996 1.00 89.88 69 VAL A C 1
ATOM 523 O O . VAL A 1 69 ? -3.865 1.733 5.169 1.00 89.88 69 VAL A O 1
ATOM 526 N N . GLY A 1 70 ? -4.676 2.866 3.408 1.00 81.12 70 GLY A N 1
ATOM 527 C CA . GLY A 1 70 ? -5.795 3.486 4.130 1.00 81.12 70 GLY A CA 1
ATOM 528 C C . GLY A 1 70 ? -5.460 4.842 4.770 1.00 81.12 70 GLY A C 1
ATOM 529 O O . GLY A 1 70 ? -6.302 5.410 5.463 1.00 81.12 70 GLY A O 1
ATOM 530 N N . GLY A 1 71 ? -4.255 5.370 4.535 1.00 81.62 71 GLY A N 1
ATOM 531 C CA . GLY A 1 71 ? -3.825 6.718 4.913 1.00 81.62 71 GLY A CA 1
ATOM 532 C C . GLY A 1 71 ? -3.167 7.478 3.748 1.00 81.62 71 GLY A C 1
ATOM 533 O O . GLY A 1 71 ? -3.338 7.090 2.592 1.00 81.62 71 GLY A O 1
ATOM 534 N N . PRO A 1 72 ? -2.397 8.551 4.024 1.00 83.06 72 PRO A N 1
ATOM 535 C CA . PRO A 1 72 ? -1.635 9.315 3.024 1.00 83.06 72 PRO A CA 1
ATOM 536 C C . PRO A 1 72 ? -0.364 8.569 2.563 1.00 83.06 72 PRO A C 1
ATOM 538 O O . PRO A 1 72 ? 0.707 9.160 2.450 1.00 83.06 72 PRO A O 1
ATOM 541 N N . GLY A 1 73 ? -0.481 7.254 2.387 1.00 87.94 73 GLY A N 1
ATOM 542 C CA . GLY A 1 73 ? 0.609 6.329 2.121 1.00 87.94 73 GLY A CA 1
ATOM 543 C C . GLY A 1 73 ? 1.293 6.517 0.767 1.00 87.94 73 GLY A C 1
ATOM 544 O O . GLY A 1 73 ? 1.007 7.447 0.014 1.00 87.94 73 GLY A O 1
ATOM 545 N N . ALA A 1 74 ? 2.204 5.600 0.444 1.00 90.50 74 ALA A N 1
ATOM 546 C CA . ALA A 1 74 ? 2.977 5.630 -0.796 1.00 90.50 74 ALA A CA 1
ATOM 547 C C . ALA A 1 74 ? 3.066 4.244 -1.437 1.00 90.50 74 ALA A C 1
ATOM 549 O O . ALA A 1 74 ? 3.066 3.223 -0.748 1.00 90.50 74 ALA A O 1
ATOM 550 N N . LEU A 1 75 ? 3.188 4.218 -2.764 1.00 89.00 75 LEU A N 1
ATOM 551 C CA . LEU A 1 75 ? 3.441 2.999 -3.522 1.00 89.00 75 LEU A CA 1
ATOM 552 C C . LEU A 1 75 ? 4.885 2.965 -4.008 1.00 89.00 75 LEU A C 1
ATOM 554 O O . LEU A 1 75 ? 5.394 3.930 -4.573 1.00 89.00 75 LEU A O 1
ATOM 558 N N . PHE A 1 76 ? 5.510 1.810 -3.837 1.00 87.69 76 PHE A N 1
ATOM 559 C CA . PHE A 1 76 ? 6.827 1.487 -4.360 1.00 87.69 76 PHE A CA 1
ATOM 560 C C . PHE A 1 76 ? 6.658 0.323 -5.337 1.00 87.69 76 PHE A C 1
ATOM 562 O O . PHE A 1 76 ? 6.697 -0.842 -4.922 1.00 87.69 76 PHE A O 1
ATOM 569 N N . PRO A 1 77 ? 6.374 0.615 -6.618 1.00 86.25 77 PRO A N 1
ATOM 570 C CA . PRO A 1 77 ? 6.187 -0.430 -7.607 1.00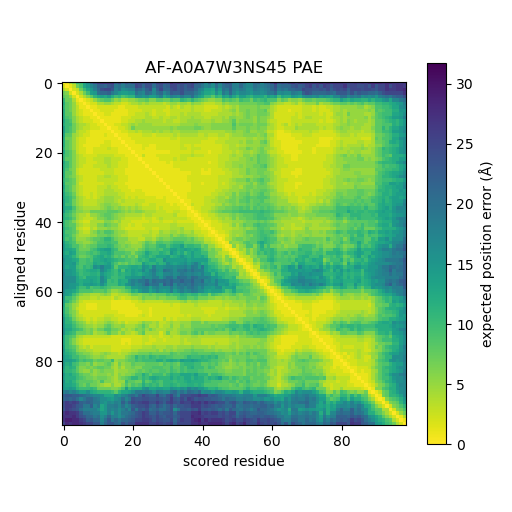 86.25 77 PRO A CA 1
ATOM 571 C C . PRO A 1 77 ? 7.482 -1.227 -7.827 1.00 86.25 77 PRO A C 1
ATOM 573 O O . PRO A 1 77 ? 8.579 -0.706 -7.602 1.00 86.25 77 PRO A O 1
ATOM 576 N N . PRO A 1 78 ? 7.382 -2.486 -8.285 1.00 82.06 78 PRO A N 1
ATOM 577 C CA . PRO A 1 78 ? 8.551 -3.240 -8.707 1.00 82.06 78 PRO A CA 1
ATOM 578 C C . PRO A 1 78 ? 9.162 -2.570 -9.942 1.00 82.06 78 PRO A C 1
ATOM 580 O O . PRO A 1 78 ? 8.628 -2.698 -11.035 1.00 82.06 78 PRO A O 1
ATOM 583 N N . VAL A 1 79 ? 10.269 -1.846 -9.787 1.00 82.19 79 VAL A N 1
ATOM 584 C CA . VAL A 1 79 ? 10.935 -1.135 -10.895 1.00 82.19 79 VAL A CA 1
ATOM 585 C C . VAL A 1 79 ? 12.213 -1.836 -11.349 1.00 82.19 79 VAL A C 1
ATOM 587 O O . VAL A 1 79 ? 12.896 -2.511 -10.566 1.00 82.19 79 VAL A O 1
ATOM 590 N N . ALA A 1 80 ? 12.559 -1.645 -12.623 1.00 77.69 80 ALA A N 1
ATOM 591 C CA . ALA A 1 80 ? 13.798 -2.157 -13.197 1.00 77.69 80 ALA A CA 1
ATOM 592 C C . ALA A 1 80 ? 15.022 -1.632 -12.423 1.00 77.69 80 ALA A C 1
ATOM 594 O O . ALA A 1 80 ? 15.048 -0.490 -11.961 1.00 77.69 80 ALA A O 1
ATOM 595 N N . GLY A 1 81 ? 16.034 -2.485 -12.249 1.00 74.88 81 GLY A N 1
ATOM 596 C CA . GLY A 1 81 ? 17.230 -2.182 -11.450 1.00 74.88 81 GLY A CA 1
ATOM 597 C C . GLY A 1 81 ? 17.090 -2.432 -9.940 1.00 74.88 81 GLY A C 1
ATOM 598 O O . GLY A 1 81 ? 18.109 -2.472 -9.253 1.00 74.88 81 GLY A O 1
ATOM 599 N N . ILE A 1 82 ? 15.870 -2.660 -9.432 1.00 75.50 82 ILE A N 1
ATOM 600 C CA . ILE A 1 82 ? 15.607 -3.145 -8.063 1.00 75.50 82 ILE A CA 1
ATOM 601 C C . ILE A 1 82 ? 15.118 -4.595 -8.092 1.00 75.50 82 ILE A C 1
ATOM 603 O O . ILE A 1 82 ? 15.608 -5.430 -7.333 1.00 75.50 82 ILE A O 1
ATOM 607 N N . VAL A 1 83 ? 14.182 -4.906 -8.992 1.00 72.94 83 VAL A N 1
ATOM 608 C CA . VAL A 1 83 ? 13.700 -6.272 -9.246 1.00 72.94 83 VAL A CA 1
ATOM 609 C C . VAL A 1 83 ? 14.177 -6.774 -10.616 1.00 72.94 83 VAL A C 1
ATOM 611 O O . VAL A 1 83 ? 14.561 -5.958 -11.457 1.00 72.94 83 VAL A O 1
ATOM 614 N N . PRO A 1 84 ? 14.156 -8.098 -10.885 1.00 72.81 84 PRO A N 1
ATOM 615 C CA . PRO A 1 84 ? 14.451 -8.615 -12.219 1.00 72.81 84 PRO A CA 1
ATOM 616 C C . PRO A 1 84 ? 13.526 -8.013 -13.284 1.00 72.81 84 PRO A C 1
ATOM 618 O O . PRO A 1 84 ? 12.314 -7.978 -13.086 1.00 72.81 84 PRO A O 1
ATOM 621 N N . ASP A 1 85 ? 14.074 -7.642 -14.442 1.00 75.19 85 ASP A N 1
ATOM 622 C CA . ASP A 1 85 ? 13.345 -6.919 -15.502 1.00 75.19 85 ASP A CA 1
ATOM 623 C C . ASP A 1 85 ? 12.024 -7.584 -15.916 1.00 75.19 85 ASP A C 1
ATOM 625 O O . ASP A 1 85 ? 11.030 -6.912 -16.162 1.00 75.19 85 ASP A O 1
ATOM 629 N N . ARG A 1 86 ? 11.975 -8.923 -15.922 1.00 69.38 86 ARG A N 1
ATOM 630 C CA . ARG A 1 86 ? 10.769 -9.711 -16.249 1.00 69.38 86 ARG A CA 1
ATOM 631 C C . ARG A 1 86 ? 9.560 -9.455 -15.338 1.00 69.38 86 ARG A C 1
ATOM 633 O O . ARG A 1 86 ? 8.464 -9.892 -15.668 1.00 69.38 86 ARG A O 1
ATOM 640 N N . VAL A 1 87 ? 9.776 -8.868 -14.164 1.00 72.06 87 VAL A N 1
ATOM 641 C CA . VAL A 1 87 ? 8.738 -8.547 -13.173 1.00 72.06 87 VAL A CA 1
ATOM 642 C C . VAL A 1 87 ? 8.719 -7.060 -12.822 1.00 72.06 87 VAL A C 1
ATOM 644 O O . VAL A 1 87 ? 7.992 -6.668 -11.914 1.00 72.06 87 VAL A O 1
ATOM 647 N N . ALA A 1 88 ? 9.505 -6.240 -13.521 1.00 78.75 88 ALA A N 1
ATOM 648 C CA . ALA A 1 88 ? 9.421 -4.797 -13.403 1.00 78.75 88 ALA A CA 1
ATOM 649 C C . ALA A 1 88 ? 8.144 -4.283 -14.086 1.00 78.75 88 ALA A C 1
ATOM 651 O O . ALA A 1 88 ? 7.706 -4.823 -15.103 1.00 78.75 88 ALA A O 1
ATOM 652 N N . VAL A 1 89 ? 7.553 -3.235 -13.526 1.00 76.38 89 VAL A N 1
ATOM 653 C CA . VAL A 1 89 ? 6.358 -2.563 -14.033 1.00 76.38 89 VAL A CA 1
ATOM 654 C C . VAL A 1 89 ? 6.574 -1.053 -14.030 1.00 76.38 89 VAL A C 1
ATOM 656 O O . VAL A 1 89 ? 7.076 -0.479 -13.063 1.00 76.38 89 VAL A O 1
ATOM 659 N N . ASP A 1 90 ? 6.134 -0.407 -15.104 1.00 66.62 90 ASP A N 1
ATOM 660 C CA . ASP A 1 90 ? 5.991 1.043 -15.162 1.00 66.62 90 ASP A CA 1
ATOM 661 C C . ASP A 1 90 ? 4.584 1.391 -14.662 1.00 66.62 90 ASP A C 1
ATOM 663 O O . ASP A 1 90 ? 3.613 1.354 -15.419 1.00 66.62 90 ASP A O 1
ATOM 667 N N . VAL A 1 91 ? 4.437 1.653 -13.360 1.00 55.91 91 VAL A N 1
ATOM 668 C CA . VAL A 1 91 ? 3.130 2.027 -12.795 1.00 55.91 91 VAL A CA 1
ATOM 669 C C . VAL A 1 91 ? 2.900 3.514 -13.032 1.00 55.91 91 VAL A C 1
ATOM 671 O O . VAL A 1 91 ? 3.515 4.359 -12.387 1.00 55.91 91 VAL A O 1
ATOM 674 N N . THR A 1 92 ? 2.004 3.835 -13.964 1.00 51.47 92 THR A N 1
ATOM 675 C CA . THR A 1 92 ? 1.432 5.178 -14.105 1.00 51.47 92 THR A CA 1
ATOM 676 C C . THR A 1 92 ? 0.516 5.469 -12.909 1.00 51.47 92 THR A C 1
ATOM 678 O O . THR A 1 92 ? -0.197 4.579 -12.453 1.00 51.47 92 THR A O 1
ATOM 681 N N . GLU A 1 93 ? 0.558 6.698 -12.386 1.00 51.84 93 GLU A N 1
ATOM 682 C CA . GLU A 1 93 ? 0.072 7.170 -11.068 1.00 51.84 93 GLU A CA 1
ATOM 683 C C . GLU A 1 93 ? -1.450 7.046 -10.762 1.00 51.84 93 GLU A C 1
ATOM 685 O O . GLU A 1 93 ? -2.028 7.906 -10.103 1.00 51.84 93 GLU A O 1
ATOM 690 N N . GLU A 1 94 ? -2.164 6.009 -11.204 1.00 48.38 94 GLU A N 1
ATOM 691 C CA . GLU A 1 94 ? -3.637 5.975 -11.112 1.00 48.38 94 GLU A CA 1
ATOM 692 C C . GL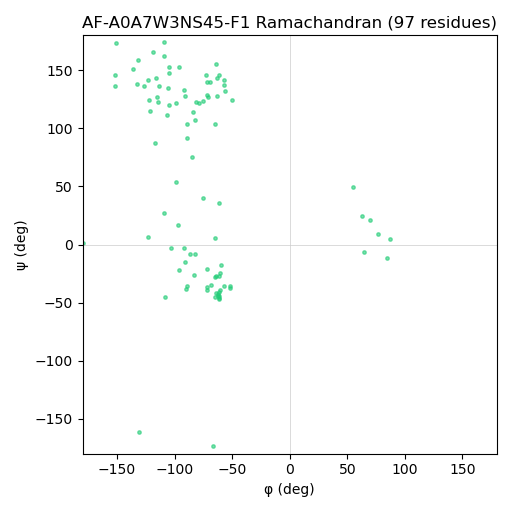U A 1 94 ? -4.197 5.539 -9.741 1.00 48.38 94 GLU A C 1
ATOM 694 O O . GLU A 1 94 ? -5.397 5.669 -9.485 1.00 48.38 94 GLU A O 1
ATOM 699 N N . TRP A 1 95 ? -3.361 5.077 -8.806 1.00 48.00 95 TRP A N 1
ATOM 700 C CA . TRP A 1 95 ? -3.797 4.770 -7.437 1.00 48.00 95 TRP A CA 1
ATOM 701 C C . TRP A 1 95 ? -3.789 6.032 -6.567 1.00 48.00 95 TRP A C 1
ATOM 703 O O . TRP A 1 95 ? -2.895 6.267 -5.758 1.00 48.00 95 TRP A O 1
ATOM 713 N N . GLY A 1 96 ? -4.790 6.880 -6.780 1.00 42.84 96 GLY A N 1
ATOM 714 C CA . GLY A 1 96 ? -4.933 8.135 -6.040 1.00 42.84 96 GLY A CA 1
ATOM 715 C C . GLY A 1 96 ? -6.150 8.980 -6.407 1.00 42.84 96 GLY A C 1
ATOM 716 O O . GLY A 1 96 ? -6.341 10.041 -5.824 1.00 42.84 96 GLY A O 1
ATOM 717 N N . ALA A 1 97 ? -7.003 8.532 -7.332 1.00 33.41 97 ALA A N 1
ATOM 718 C CA . ALA A 1 97 ? -8.242 9.227 -7.678 1.00 33.41 97 ALA A CA 1
ATOM 719 C C . ALA A 1 97 ? -9.460 8.609 -6.967 1.00 33.41 97 ALA A C 1
ATOM 721 O O . ALA A 1 97 ? -10.449 8.245 -7.600 1.00 33.41 97 ALA A O 1
ATOM 722 N N . ALA A 1 98 ? -9.407 8.490 -5.639 1.00 33.03 98 ALA A N 1
ATOM 723 C CA . ALA A 1 98 ? -10.634 8.412 -4.852 1.00 33.03 98 ALA A CA 1
ATOM 724 C C . ALA A 1 98 ? -11.034 9.852 -4.499 1.00 33.03 98 ALA A C 1
ATOM 726 O O . ALA A 1 98 ? -10.382 10.504 -3.688 1.00 33.03 98 ALA A O 1
ATOM 727 N N . LYS A 1 99 ? -12.045 10.341 -5.221 1.00 33.56 99 LYS A N 1
ATOM 728 C CA . LYS A 1 99 ? -12.669 11.665 -5.106 1.00 33.56 99 LYS A CA 1
ATOM 729 C C . LYS A 1 99 ? -13.174 11.973 -3.698 1.00 33.56 99 LYS A C 1
ATOM 731 O O . LYS A 1 99 ? -13.812 11.075 -3.106 1.00 33.56 99 LYS A O 1
#

Mean predicted aligned error: 8.37 Å

Solvent-accessible surface area (backbone atoms only — not comparable to full-atom values): 6338 Å² total; per-residue (Å²): 132,66,96,82,75,70,75,56,67,50,79,56,97,87,27,42,26,37,59,40,54,92,43,70,66,44,46,49,52,35,28,46,79,69,73,47,62,90,57,92,77,93,82,84,91,73,61,74,82,56,51,55,72,65,50,48,80,76,64,84,55,28,52,23,41,32,34,25,58,92,59,98,46,51,79,45,66,24,34,68,92,80,38,65,66,95,38,33,51,88,79,72,88,69,91,71,79,81,127

pLDDT: mean 76.18, std 16.19, range [33.03, 92.88]

Radius of gyration: 13.9 Å; Cα contacts (8 Å, |Δi|>4): 115; chains: 1; bounding box: 31×32×34 Å

Sequence (99 aa):
MDEHDVPLTGDYGGVCWIFAFSDETALARYALARGEGDREWAYQRWLGARLLDAAVPAVGAPCGVALDVGGPGALFPPVAGIVPDRVAVDVTEEWGAAK

Foldseek 3Di:
DPPPPAFDWDDDPQEIEGEAEPDPVLVCLVCVVVVNNPDDDDDDDDDPLVVCVPHVVPPVAFYWYWYSPNDPTDTGGQAPPSDPPVRHDDDDPPVPPPD

Nearest PDB structures (foldseek):
  2z0r-assembly7_B  TM=5.585E-01  e=4.757E+00  Thermus thermophilus HB8
  7pmk-assembly1_E  TM=3.957E-01  e=3.419E+00  Saccharomyces cerevisiae
  6jhk-assembly1_A  TM=3.394E-01  e=7.550E+00  Bacillus subtilis
  3u4q-assembly1_A  TM=2.946E-01  e=6.617E+00  Bacillus subtilis